Protein AF-A0AAV5U9V9-F1 (afdb_monomer_lite)

pLDDT: mean 75.86, std 13.91, range [39.09, 92.19]

Sequence (129 aa):
MNSTELSVGFQSIVVWANHISGAVLFAVNGLVCMLTVVDSDPRGRTYRKYLLNLQILSTLADMFACSCSPFLQFNCIIIYADEGITSVVGLTVALMVYLTLYTQMVVAYFFCIFFRRNIILPHGSGYIF

Structure (mmCIF, N/CA/C/O backbone):
data_AF-A0AAV5U9V9-F1
#
_entry.id   AF-A0AAV5U9V9-F1
#
loop_
_atom_site.group_PDB
_atom_site.id
_atom_site.type_symbol
_atom_site.label_atom_id
_atom_site.label_alt_id
_atom_site.label_comp_id
_atom_site.label_asym_id
_atom_site.label_entity_id
_atom_site.label_seq_id
_atom_site.pdbx_PDB_ins_code
_atom_site.Cartn_x
_atom_site.Cartn_y
_atom_site.Cartn_z
_atom_site.occupancy
_atom_site.B_iso_or_equiv
_atom_site.auth_seq_id
_atom_site.auth_comp_id
_atom_site.auth_asym_id
_atom_site.auth_atom_id
_atom_site.pdbx_PDB_model_num
ATOM 1 N N . MET A 1 1 ? 32.462 -7.255 -23.793 1.00 39.09 1 MET A N 1
ATOM 2 C CA . MET A 1 1 ? 31.507 -6.519 -22.940 1.00 39.09 1 MET A CA 1
ATOM 3 C C . MET A 1 1 ? 30.232 -7.337 -22.884 1.00 39.09 1 MET A C 1
ATOM 5 O O . MET A 1 1 ? 29.547 -7.413 -23.892 1.00 39.09 1 MET A O 1
ATOM 9 N N . ASN A 1 2 ? 29.970 -8.020 -21.767 1.00 45.53 2 ASN A N 1
ATOM 10 C CA . ASN A 1 2 ? 28.659 -8.625 -21.531 1.00 45.53 2 ASN A CA 1
ATOM 11 C C . ASN A 1 2 ? 27.705 -7.476 -21.217 1.00 45.53 2 ASN A C 1
ATOM 13 O O . ASN A 1 2 ? 27.879 -6.808 -20.200 1.00 45.53 2 ASN A O 1
ATOM 17 N N . SER A 1 3 ? 26.760 -7.214 -22.113 1.00 48.06 3 SER A N 1
ATOM 18 C CA . SER A 1 3 ? 25.680 -6.262 -21.886 1.00 48.06 3 SER A CA 1
ATOM 19 C C . SER A 1 3 ? 24.917 -6.690 -20.634 1.00 48.06 3 SER A C 1
ATOM 21 O O . SER A 1 3 ? 24.272 -7.736 -20.620 1.00 48.06 3 SER A O 1
ATOM 23 N N . THR A 1 4 ? 24.999 -5.893 -19.572 1.00 58.38 4 THR A N 1
ATOM 24 C CA . THR A 1 4 ? 24.226 -6.027 -18.326 1.00 58.38 4 THR A CA 1
ATOM 25 C C . THR A 1 4 ? 22.750 -5.663 -18.526 1.00 58.38 4 THR A C 1
ATOM 27 O O . THR A 1 4 ? 22.098 -5.152 -17.620 1.00 58.38 4 THR A O 1
ATOM 30 N N . GLU A 1 5 ? 22.218 -5.883 -19.727 1.00 60.28 5 GLU A N 1
ATOM 31 C CA . GLU A 1 5 ? 20.827 -5.614 -20.051 1.00 60.28 5 GLU A CA 1
ATOM 32 C C . GLU A 1 5 ? 19.976 -6.804 -19.612 1.00 60.28 5 GLU A C 1
ATOM 34 O O . GLU A 1 5 ? 20.220 -7.960 -19.966 1.00 60.28 5 GLU A O 1
ATOM 39 N N . LEU A 1 6 ? 18.979 -6.510 -18.782 1.00 64.94 6 LEU A N 1
ATOM 40 C CA . LEU A 1 6 ? 17.976 -7.468 -18.339 1.00 64.94 6 LEU A CA 1
ATOM 41 C C . LEU A 1 6 ? 17.240 -8.031 -19.566 1.00 64.94 6 LEU A C 1
ATOM 43 O O . LEU A 1 6 ? 16.852 -7.267 -20.449 1.00 64.94 6 LEU A O 1
ATOM 47 N N . SER A 1 7 ? 17.004 -9.346 -19.626 1.00 78.50 7 SER A N 1
ATOM 48 C CA . SER A 1 7 ? 16.314 -9.927 -20.784 1.00 78.50 7 SER A CA 1
ATOM 49 C C . SER A 1 7 ? 14.899 -9.349 -20.924 1.00 78.50 7 SER A C 1
ATOM 51 O O . SER A 1 7 ? 14.158 -9.229 -19.945 1.00 78.50 7 SER A O 1
ATOM 53 N N . VAL A 1 8 ? 14.504 -9.016 -22.157 1.00 77.44 8 VAL A N 1
ATOM 54 C CA . VAL A 1 8 ? 13.183 -8.433 -22.472 1.00 77.44 8 VAL A CA 1
ATOM 55 C C . VAL A 1 8 ? 12.042 -9.310 -21.937 1.00 77.44 8 VAL A C 1
ATOM 57 O O . VAL A 1 8 ? 11.043 -8.808 -21.422 1.00 77.44 8 VAL A O 1
ATOM 60 N N . GLY A 1 9 ? 12.220 -10.635 -21.982 1.00 80.56 9 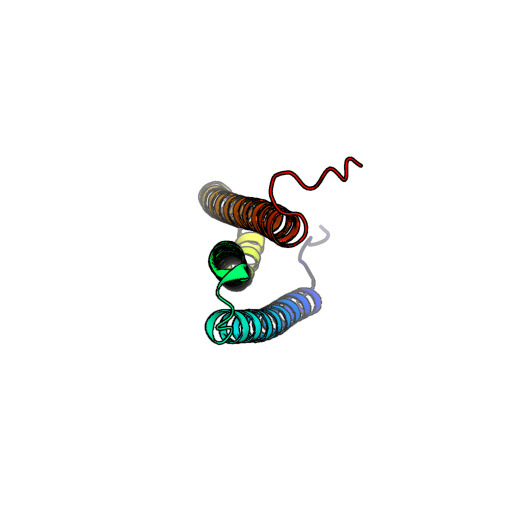GLY A N 1
ATOM 61 C CA . GLY A 1 9 ? 11.273 -11.590 -21.406 1.00 80.56 9 GLY A CA 1
ATOM 62 C C . GLY A 1 9 ? 11.123 -11.443 -19.889 1.00 80.56 9 GLY A C 1
ATOM 63 O O . GLY A 1 9 ? 10.003 -11.426 -19.387 1.00 80.56 9 GLY A O 1
ATOM 64 N N . PHE A 1 10 ? 12.227 -11.270 -19.156 1.00 78.31 10 PHE A N 1
ATOM 65 C CA . PHE A 1 10 ? 12.182 -11.070 -17.707 1.00 78.31 10 PHE A CA 1
ATOM 66 C C . PHE A 1 10 ? 11.521 -9.736 -17.333 1.00 78.31 10 PHE A C 1
ATOM 68 O O . PHE A 1 10 ? 10.673 -9.709 -16.444 1.00 78.31 10 PHE A O 1
ATOM 75 N N . GLN A 1 11 ? 11.834 -8.646 -18.042 1.00 76.75 11 GLN A N 1
ATOM 76 C CA . GLN A 1 11 ? 11.180 -7.349 -17.820 1.00 76.75 11 GLN A CA 1
ATOM 77 C C . GLN A 1 11 ? 9.665 -7.438 -18.017 1.00 76.75 11 GLN A C 1
ATOM 79 O O . GLN A 1 11 ? 8.906 -6.987 -17.161 1.00 76.75 11 GLN A O 1
ATOM 84 N N . SER A 1 12 ? 9.223 -8.079 -19.102 1.00 80.38 12 SER A N 1
ATOM 85 C CA . SER A 1 12 ? 7.799 -8.263 -19.389 1.00 80.38 12 SER A CA 1
ATOM 86 C C . SER A 1 12 ? 7.088 -9.050 -18.284 1.00 80.38 12 SER A C 1
ATOM 88 O O . SER A 1 12 ? 6.030 -8.628 -17.818 1.00 80.38 12 SER A O 1
ATOM 90 N N . ILE A 1 13 ? 7.695 -10.140 -17.799 1.00 83.00 13 ILE A N 1
ATOM 91 C CA . ILE A 1 13 ? 7.145 -10.935 -16.690 1.00 83.00 13 ILE A CA 1
ATOM 92 C C . ILE A 1 13 ? 7.003 -10.083 -15.427 1.00 83.00 13 ILE A C 1
ATOM 94 O O . ILE A 1 13 ? 5.965 -10.144 -14.774 1.00 83.00 13 ILE A O 1
ATOM 98 N N . VAL A 1 14 ? 8.006 -9.264 -15.096 1.00 79.69 14 VAL A N 1
ATOM 99 C CA . VAL A 1 14 ? 7.963 -8.391 -13.914 1.00 79.69 14 VAL A CA 1
ATOM 100 C C . VAL A 1 14 ? 6.851 -7.347 -14.032 1.00 79.69 14 VAL A C 1
ATOM 102 O O . VAL A 1 14 ? 6.108 -7.159 -13.073 1.00 79.69 14 VAL A O 1
ATOM 105 N N . VAL A 1 15 ? 6.682 -6.709 -15.196 1.00 81.62 15 VAL A N 1
ATOM 106 C CA . VAL A 1 15 ? 5.588 -5.742 -15.429 1.00 81.62 15 VAL A CA 1
ATOM 107 C C . VAL A 1 15 ? 4.225 -6.403 -15.247 1.00 81.62 15 VAL A C 1
ATOM 109 O O . VAL A 1 15 ? 3.379 -5.893 -14.513 1.00 81.62 15 VAL A O 1
ATOM 112 N N . TRP A 1 16 ? 4.017 -7.556 -15.885 1.00 82.25 16 TRP A N 1
ATOM 113 C CA . TRP A 1 16 ? 2.758 -8.290 -15.792 1.00 82.25 16 TRP A CA 1
ATOM 114 C C . TRP A 1 16 ? 2.471 -8.762 -14.371 1.00 82.25 16 TRP A C 1
ATOM 116 O O . TRP A 1 16 ? 1.353 -8.589 -13.888 1.00 82.25 16 TRP A O 1
ATOM 126 N N . ALA A 1 17 ? 3.478 -9.301 -13.680 1.00 82.94 17 ALA A N 1
ATOM 127 C CA . ALA A 1 17 ? 3.352 -9.708 -12.288 1.00 82.94 17 ALA A CA 1
ATOM 128 C C . ALA A 1 17 ? 2.932 -8.531 -11.401 1.00 82.94 17 ALA A C 1
ATOM 130 O O . ALA A 1 17 ? 2.040 -8.696 -10.574 1.00 82.94 17 ALA A O 1
ATOM 131 N N . ASN A 1 18 ? 3.515 -7.348 -11.614 1.00 81.94 18 ASN A N 1
ATOM 132 C CA . ASN A 1 18 ? 3.223 -6.157 -10.820 1.00 81.94 18 ASN A CA 1
ATOM 133 C C . ASN A 1 18 ? 1.822 -5.583 -11.102 1.00 81.94 18 ASN A C 1
ATOM 135 O O . ASN A 1 18 ? 1.125 -5.156 -10.187 1.00 81.94 18 ASN A O 1
ATOM 139 N N . HIS A 1 19 ? 1.364 -5.620 -12.357 1.00 82.81 19 HIS A N 1
ATOM 140 C CA . HIS A 1 19 ? -0.005 -5.221 -12.696 1.00 82.81 19 HIS A CA 1
ATOM 141 C C . HIS A 1 19 ? -1.053 -6.172 -12.116 1.00 82.81 19 HIS A C 1
ATOM 143 O O . HIS A 1 19 ? -2.063 -5.719 -11.578 1.00 82.81 19 HIS A O 1
ATOM 149 N N . ILE A 1 20 ? -0.821 -7.484 -12.216 1.00 85.62 20 ILE A N 1
ATOM 150 C CA . ILE A 1 20 ? -1.743 -8.493 -11.685 1.00 85.62 20 ILE A CA 1
ATOM 151 C C . ILE A 1 20 ? -1.777 -8.416 -10.157 1.00 85.62 20 ILE A C 1
ATOM 153 O O . ILE A 1 20 ? -2.863 -8.389 -9.580 1.00 85.62 20 ILE A O 1
ATOM 157 N N . SER A 1 21 ? -0.616 -8.338 -9.497 1.00 84.56 21 SER A N 1
ATOM 158 C CA . SER A 1 21 ? -0.548 -8.214 -8.039 1.00 84.56 21 SER A CA 1
ATOM 159 C C . SER A 1 21 ? -1.216 -6.926 -7.563 1.00 84.56 21 SER A C 1
ATOM 161 O O . SER A 1 21 ? -2.056 -6.987 -6.669 1.00 84.56 21 SER A O 1
ATOM 163 N N . GLY A 1 22 ? -0.935 -5.790 -8.207 1.00 83.44 22 GLY A N 1
ATOM 164 C CA . GLY A 1 22 ? -1.556 -4.508 -7.887 1.00 83.44 22 GLY A CA 1
ATOM 165 C C . GLY A 1 22 ? -3.078 -4.538 -8.033 1.00 83.44 22 GLY A C 1
ATOM 166 O O . GLY A 1 22 ? -3.789 -4.081 -7.142 1.00 83.44 22 GLY A O 1
ATOM 167 N N . ALA A 1 23 ? -3.602 -5.138 -9.108 1.00 84.44 23 ALA A N 1
ATOM 168 C CA . ALA A 1 23 ? -5.045 -5.269 -9.318 1.00 84.44 23 ALA A CA 1
ATOM 169 C C . ALA A 1 23 ? -5.719 -6.160 -8.258 1.00 84.44 23 ALA A C 1
ATOM 171 O O . ALA A 1 23 ? -6.785 -5.818 -7.742 1.00 84.44 23 ALA A O 1
ATOM 172 N N . VAL A 1 24 ? -5.091 -7.287 -7.909 1.00 87.94 24 VAL A N 1
ATOM 173 C CA . VAL A 1 24 ? -5.588 -8.205 -6.874 1.00 87.94 24 VAL A CA 1
ATOM 174 C C . VAL A 1 24 ? -5.579 -7.525 -5.504 1.00 87.94 24 VAL A C 1
ATOM 176 O O . VAL A 1 24 ? -6.585 -7.567 -4.797 1.00 87.94 24 VAL A O 1
ATOM 179 N N . LEU A 1 25 ? -4.478 -6.861 -5.141 1.00 86.88 25 LEU A N 1
ATOM 180 C CA . LEU A 1 25 ? -4.346 -6.143 -3.871 1.00 86.88 25 LEU A CA 1
ATOM 181 C C . LEU A 1 25 ? -5.342 -4.986 -3.772 1.00 86.88 25 LEU A C 1
ATOM 183 O O . LEU A 1 25 ? -6.001 -4.843 -2.745 1.00 86.88 25 LEU A O 1
ATOM 187 N N . PHE A 1 26 ? -5.544 -4.227 -4.852 1.00 87.12 26 PHE A N 1
ATOM 188 C CA . PHE A 1 26 ? -6.565 -3.181 -4.916 1.00 87.12 26 PHE A CA 1
ATOM 189 C C . PHE A 1 26 ? -7.972 -3.738 -4.657 1.00 87.12 26 PHE A C 1
ATOM 191 O O . PHE A 1 26 ? -8.725 -3.177 -3.859 1.00 87.12 26 PHE A O 1
ATOM 198 N N . ALA A 1 27 ? -8.326 -4.863 -5.287 1.00 89.31 27 ALA A N 1
ATOM 199 C CA . ALA A 1 27 ? -9.628 -5.497 -5.097 1.00 89.31 27 ALA A CA 1
ATOM 200 C C . ALA A 1 27 ? -9.825 -5.993 -3.654 1.00 89.31 27 ALA A C 1
ATOM 202 O O . ALA A 1 27 ? -10.876 -5.757 -3.055 1.00 89.31 27 ALA A O 1
ATOM 203 N N . VAL A 1 28 ? -8.808 -6.641 -3.077 1.00 89.00 28 VAL A N 1
ATOM 204 C CA . VAL A 1 28 ? -8.843 -7.128 -1.690 1.00 89.00 28 VAL A CA 1
ATOM 205 C C . VAL A 1 28 ? -8.940 -5.963 -0.704 1.00 89.00 28 VAL A C 1
ATOM 207 O O . VAL A 1 28 ? -9.834 -5.967 0.142 1.00 89.00 28 VAL A O 1
ATOM 210 N N . ASN A 1 29 ? -8.094 -4.939 -0.835 1.00 89.88 29 ASN A N 1
ATOM 211 C CA . ASN A 1 29 ? -8.114 -3.763 0.039 1.00 89.88 29 ASN A CA 1
ATOM 212 C C . ASN A 1 29 ? -9.444 -3.004 -0.079 1.00 89.88 29 ASN A C 1
ATOM 214 O O . ASN A 1 29 ? -10.012 -2.584 0.930 1.00 89.88 29 ASN A O 1
ATOM 218 N N . GLY A 1 30 ? -9.997 -2.894 -1.291 1.00 88.44 30 GLY A N 1
ATOM 219 C CA . GLY A 1 30 ? -11.323 -2.326 -1.533 1.00 88.44 30 GLY A CA 1
ATOM 220 C C . GLY A 1 30 ? -12.433 -3.103 -0.823 1.00 88.44 30 GLY A C 1
ATOM 221 O O . GLY A 1 30 ? -13.285 -2.505 -0.163 1.00 88.44 30 GLY A O 1
ATOM 222 N N . LEU A 1 31 ? -12.395 -4.436 -0.880 1.00 91.38 31 LEU A N 1
ATOM 223 C CA . LEU A 1 31 ? -13.346 -5.293 -0.173 1.00 91.38 31 LEU A CA 1
ATOM 224 C C . LEU A 1 31 ? -13.218 -5.148 1.350 1.00 91.38 31 LEU A C 1
ATOM 226 O O . LEU A 1 31 ? -14.231 -5.010 2.036 1.00 91.38 31 LEU A O 1
ATOM 230 N N . VAL A 1 32 ? -11.996 -5.104 1.889 1.00 89.62 32 VAL A N 1
ATOM 231 C CA . VAL A 1 32 ? -11.764 -4.881 3.327 1.00 89.62 32 VAL A CA 1
ATOM 232 C C . VAL A 1 32 ? -12.249 -3.493 3.757 1.00 89.62 32 VAL A C 1
ATOM 234 O O . VAL A 1 32 ? -12.880 -3.373 4.809 1.00 89.62 32 VAL A O 1
ATOM 237 N N . CYS A 1 33 ? -12.028 -2.454 2.948 1.00 90.69 33 CYS A N 1
ATOM 238 C CA . CYS A 1 33 ? -12.592 -1.120 3.169 1.00 90.69 33 CYS A CA 1
ATOM 239 C C . CYS A 1 33 ? -14.121 -1.164 3.247 1.00 90.69 33 CYS A C 1
ATOM 241 O O . CYS A 1 33 ? -14.692 -0.653 4.209 1.00 90.69 33 CYS A O 1
ATOM 243 N N . MET A 1 34 ? -14.782 -1.816 2.287 1.00 89.75 34 MET A N 1
ATOM 244 C CA . MET A 1 34 ? -16.241 -1.951 2.274 1.00 89.75 34 MET A CA 1
ATOM 245 C C . MET A 1 34 ? -16.754 -2.676 3.520 1.00 89.75 34 MET A C 1
ATOM 247 O O . MET A 1 34 ? -17.646 -2.167 4.196 1.00 89.75 34 MET A O 1
ATOM 251 N N . LEU A 1 35 ? -16.149 -3.810 3.884 1.00 89.25 35 LEU A N 1
ATOM 252 C CA . LEU A 1 35 ? -16.499 -4.540 5.108 1.00 89.25 35 LEU A CA 1
ATOM 253 C C . LEU A 1 35 ? -16.304 -3.679 6.365 1.00 89.25 35 LEU A C 1
ATOM 255 O O . LEU A 1 35 ? -17.143 -3.693 7.262 1.00 89.25 35 LEU A O 1
ATOM 259 N N . THR A 1 36 ? -15.231 -2.886 6.411 1.00 88.69 36 THR A N 1
ATOM 260 C CA . THR A 1 36 ? -14.933 -1.987 7.536 1.00 88.69 36 THR A CA 1
ATOM 261 C C . THR A 1 36 ? -15.954 -0.851 7.650 1.00 88.69 36 THR A C 1
ATOM 263 O O . THR A 1 36 ? -16.286 -0.437 8.759 1.00 88.69 36 THR A O 1
ATOM 266 N N . VAL A 1 37 ? -16.462 -0.334 6.528 1.00 89.31 37 VAL A N 1
ATOM 267 C CA . VAL A 1 37 ? -17.481 0.729 6.515 1.00 89.31 37 VAL A CA 1
ATOM 268 C C . VAL A 1 37 ? -18.869 0.187 6.863 1.00 89.31 37 VAL A C 1
ATOM 270 O O . VAL A 1 37 ? -19.615 0.861 7.572 1.00 89.31 37 VAL A O 1
ATOM 273 N N . VAL A 1 38 ? -19.211 -1.017 6.393 1.00 91.50 38 VAL A N 1
ATOM 274 C CA . VAL A 1 38 ? -20.514 -1.660 6.646 1.00 91.50 38 VAL A CA 1
ATOM 275 C C . VAL A 1 38 ? -20.647 -2.142 8.095 1.00 91.50 38 VAL A C 1
ATOM 277 O O . VAL A 1 38 ? -21.761 -2.210 8.614 1.00 91.50 38 VAL A O 1
ATOM 280 N N . ASP A 1 39 ? -19.540 -2.441 8.776 1.00 87.81 39 ASP A N 1
ATOM 281 C CA . ASP A 1 39 ? -19.571 -2.872 10.173 1.00 87.81 39 ASP A CA 1
ATOM 282 C C . ASP A 1 39 ? -20.100 -1.767 11.116 1.00 87.81 39 ASP A C 1
ATOM 284 O O . ASP A 1 39 ? -19.464 -0.735 11.376 1.00 87.81 39 ASP A O 1
ATOM 288 N N . SER A 1 40 ? -21.288 -2.016 11.672 1.00 85.06 40 SER A N 1
ATOM 289 C CA . SER A 1 40 ? -22.010 -1.110 12.561 1.00 85.06 40 SER A CA 1
ATOM 290 C C . SER A 1 40 ? -21.661 -1.265 14.045 1.00 85.06 40 SER A C 1
ATOM 292 O O . SER A 1 40 ? -22.188 -0.501 14.853 1.00 85.06 40 SER A O 1
ATOM 294 N N . ASP A 1 41 ? -20.792 -2.203 14.448 1.00 82.94 41 ASP A N 1
ATOM 295 C CA . ASP A 1 41 ? -20.519 -2.449 15.874 1.00 82.94 41 ASP A CA 1
ATOM 296 C C . ASP A 1 41 ? -19.884 -1.207 16.545 1.00 82.94 41 ASP A C 1
ATOM 298 O O . ASP A 1 41 ? -18.801 -0.773 16.139 1.00 82.94 41 ASP A O 1
ATOM 302 N N . PRO A 1 42 ? -20.492 -0.596 17.575 1.00 79.00 42 PRO A N 1
ATOM 303 C CA . PRO A 1 42 ? -19.922 0.576 18.235 1.00 79.00 42 PRO A CA 1
ATOM 304 C C . PRO A 1 42 ? -18.608 0.294 18.988 1.00 79.00 42 PRO A C 1
ATOM 306 O O . PRO A 1 42 ? -17.800 1.212 19.143 1.00 79.00 42 PRO A O 1
ATOM 309 N N . ARG A 1 43 ? -18.348 -0.950 19.422 1.00 78.44 43 ARG A N 1
ATOM 310 C CA . ARG A 1 43 ? -17.167 -1.322 20.232 1.00 78.44 43 ARG A CA 1
ATOM 311 C C . ARG A 1 43 ? -15.851 -1.216 19.456 1.00 78.44 43 ARG A C 1
ATOM 313 O O . ARG A 1 43 ? -14.800 -0.984 20.046 1.00 78.44 43 ARG A O 1
ATOM 320 N N . GLY A 1 44 ? -15.911 -1.336 18.129 1.00 80.81 44 GLY A N 1
ATOM 321 C CA . GLY A 1 44 ? -14.751 -1.338 17.234 1.00 80.81 44 GLY A CA 1
ATOM 322 C C . GLY A 1 44 ? -14.415 0.001 16.573 1.00 80.81 44 GLY A C 1
ATOM 323 O O . GLY A 1 44 ? -13.477 0.055 15.779 1.00 80.81 44 GLY A O 1
ATOM 324 N N . ARG A 1 45 ? -15.147 1.089 16.854 1.00 83.06 45 ARG A N 1
ATOM 325 C CA . ARG A 1 45 ? -15.114 2.312 16.023 1.00 83.06 45 ARG A CA 1
ATOM 326 C C . ARG A 1 45 ? -13.716 2.916 15.849 1.00 83.06 45 ARG A C 1
ATOM 328 O O . ARG A 1 45 ? -13.366 3.339 14.750 1.00 83.06 45 ARG A O 1
ATOM 335 N N . THR A 1 46 ? -12.919 2.964 16.915 1.00 83.56 46 THR A N 1
ATOM 336 C CA . THR A 1 46 ? -11.549 3.502 16.864 1.00 83.56 46 THR A CA 1
ATOM 337 C C . THR A 1 46 ? -10.625 2.583 16.068 1.00 83.56 46 THR A C 1
ATOM 339 O O . THR A 1 46 ? -9.941 3.055 15.167 1.00 83.56 46 THR A O 1
ATOM 342 N N . TYR A 1 47 ? -10.668 1.271 16.322 1.00 85.81 47 TYR A N 1
ATOM 343 C CA . TYR A 1 47 ? -9.913 0.272 15.559 1.00 85.81 47 TYR A CA 1
ATOM 344 C C . TYR A 1 47 ? -10.236 0.331 14.060 1.00 85.81 47 TYR A C 1
ATOM 346 O O . TYR A 1 47 ? -9.321 0.371 13.243 1.00 85.81 47 TYR A O 1
ATOM 354 N N . ARG A 1 48 ? -11.519 0.436 13.696 1.00 86.44 48 ARG A N 1
ATOM 355 C CA . ARG A 1 48 ? -11.954 0.526 12.296 1.00 86.44 48 ARG A CA 1
ATOM 356 C C . ARG A 1 48 ? -11.412 1.750 11.568 1.00 86.44 48 ARG A C 1
ATOM 358 O O . ARG A 1 48 ? -11.084 1.642 10.394 1.00 86.44 48 ARG A O 1
ATOM 365 N N . LYS A 1 49 ? -11.253 2.894 12.244 1.00 87.81 49 LYS A N 1
ATOM 366 C CA . LYS A 1 49 ? -10.607 4.075 11.643 1.00 87.81 49 LYS A CA 1
ATOM 367 C C . LYS A 1 49 ? -9.154 3.790 11.264 1.00 87.81 49 LYS A C 1
ATOM 369 O O . LYS A 1 49 ? -8.736 4.152 10.169 1.00 87.81 49 LYS A O 1
ATOM 374 N N . TYR A 1 50 ? -8.400 3.126 12.141 1.00 87.62 50 TYR A N 1
ATOM 375 C CA . TYR A 1 50 ? -7.016 2.742 11.848 1.00 87.62 50 TYR A CA 1
ATOM 376 C C . TYR A 1 50 ? -6.938 1.657 10.780 1.00 87.62 50 TYR A C 1
ATOM 378 O O . TYR A 1 50 ? -6.074 1.740 9.914 1.00 87.62 50 TYR A O 1
ATOM 386 N N . LEU A 1 51 ? -7.863 0.693 10.797 1.00 89.12 51 LEU A N 1
ATOM 387 C CA . LEU A 1 51 ? -7.949 -0.341 9.772 1.00 89.12 51 LEU A CA 1
ATOM 388 C C . LEU A 1 51 ? -8.235 0.275 8.400 1.00 89.12 51 LEU A C 1
ATOM 390 O O . LEU A 1 51 ? -7.529 -0.026 7.448 1.00 89.12 51 LEU A O 1
ATOM 394 N N . LEU A 1 52 ? -9.198 1.195 8.307 1.00 90.69 52 LEU A N 1
ATOM 395 C CA . LEU A 1 52 ? -9.498 1.923 7.074 1.00 90.69 52 LEU A CA 1
ATOM 396 C C . LEU A 1 52 ? -8.289 2.744 6.600 1.00 90.69 52 LEU A C 1
ATOM 398 O O . LEU A 1 52 ? -7.939 2.703 5.426 1.00 90.69 52 LEU A O 1
ATOM 402 N N . ASN A 1 53 ? -7.613 3.444 7.516 1.00 90.38 53 ASN A N 1
ATOM 403 C CA . ASN A 1 53 ? -6.400 4.195 7.194 1.00 90.38 53 ASN A CA 1
ATOM 404 C C . ASN A 1 53 ? -5.282 3.279 6.667 1.00 90.38 53 ASN A C 1
ATOM 406 O O . ASN A 1 53 ? -4.621 3.616 5.692 1.00 90.38 53 ASN A O 1
ATOM 410 N N . LEU A 1 54 ? -5.105 2.101 7.271 1.00 90.25 54 LEU A N 1
ATOM 411 C CA . LEU A 1 54 ? -4.153 1.091 6.811 1.00 90.25 54 LEU A CA 1
ATOM 412 C C . LEU A 1 54 ? -4.486 0.616 5.390 1.00 90.25 54 LEU A C 1
ATOM 414 O O . LEU A 1 54 ? -3.586 0.533 4.560 1.00 90.25 54 LEU A O 1
ATOM 418 N N . GLN A 1 55 ? -5.762 0.351 5.092 1.00 92.19 55 GLN A N 1
ATOM 419 C CA . GLN A 1 55 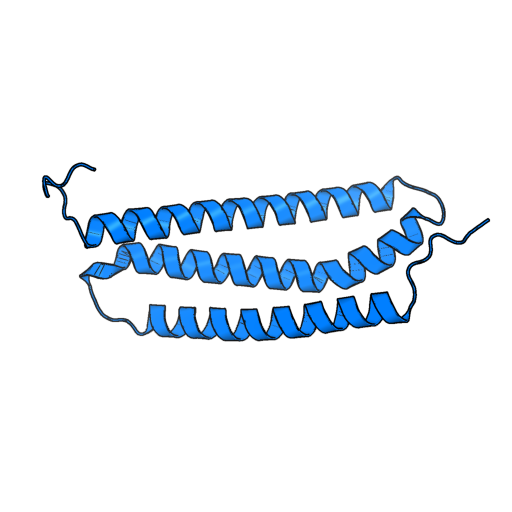? -6.192 -0.069 3.754 1.00 92.19 55 GLN A CA 1
ATOM 420 C C . GLN A 1 55 ? -5.980 1.027 2.701 1.00 92.19 55 GLN A C 1
ATOM 422 O O . GLN A 1 55 ? -5.506 0.742 1.601 1.00 92.19 55 GLN A O 1
ATOM 427 N N . ILE A 1 56 ? -6.273 2.289 3.034 1.00 88.88 56 ILE A N 1
ATOM 428 C CA . ILE A 1 56 ? -6.032 3.436 2.144 1.00 88.88 56 ILE A CA 1
ATOM 429 C C . ILE A 1 56 ? -4.535 3.593 1.865 1.00 88.88 56 ILE A C 1
ATOM 431 O O . ILE A 1 56 ? -4.141 3.710 0.707 1.00 88.88 56 ILE A O 1
ATOM 435 N N . LEU A 1 57 ? -3.697 3.557 2.907 1.00 89.50 57 LEU A N 1
ATOM 436 C CA . LEU A 1 57 ? -2.244 3.667 2.763 1.00 89.50 57 LEU A CA 1
ATOM 437 C C . LEU A 1 57 ? -1.658 2.506 1.955 1.00 89.50 57 LEU A C 1
ATOM 439 O O . LEU A 1 57 ? -0.818 2.748 1.094 1.00 89.50 57 LEU A O 1
ATOM 443 N N . SER A 1 58 ? -2.134 1.277 2.180 1.00 88.44 58 SER A N 1
ATOM 444 C CA . SER A 1 58 ? -1.734 0.114 1.380 1.00 88.44 58 SER A CA 1
ATOM 445 C C . SER A 1 58 ? -2.083 0.312 -0.088 1.00 88.44 58 SER A C 1
ATOM 447 O O . SER A 1 58 ? -1.229 0.158 -0.951 1.00 88.44 58 SER A O 1
ATOM 449 N N . THR A 1 59 ? -3.312 0.740 -0.371 1.00 89.00 59 THR A N 1
ATOM 450 C CA . THR A 1 59 ? -3.773 0.971 -1.744 1.00 89.00 59 THR A CA 1
ATOM 451 C C . THR A 1 59 ? -2.956 2.066 -2.431 1.00 89.00 59 THR A C 1
ATOM 453 O O . THR A 1 59 ? -2.585 1.929 -3.594 1.00 89.00 59 THR A O 1
ATOM 456 N N . LEU A 1 60 ? -2.631 3.145 -1.712 1.00 87.19 60 LEU A N 1
ATOM 457 C CA . LEU A 1 60 ? -1.799 4.225 -2.234 1.00 87.19 60 LEU A CA 1
ATOM 458 C C . LEU A 1 60 ? -0.365 3.755 -2.519 1.00 87.19 60 LEU A C 1
ATOM 460 O O . LEU A 1 60 ? 0.195 4.116 -3.553 1.00 87.19 60 LEU A O 1
ATOM 464 N N . ALA A 1 61 ? 0.215 2.941 -1.634 1.00 86.00 61 ALA A N 1
ATOM 465 C CA . ALA A 1 61 ? 1.538 2.356 -1.829 1.00 86.00 61 ALA A CA 1
ATOM 466 C C . ALA A 1 61 ? 1.567 1.418 -3.046 1.00 86.00 61 ALA A C 1
ATOM 468 O O . ALA A 1 61 ? 2.485 1.516 -3.859 1.00 86.00 61 ALA A O 1
ATOM 469 N N . ASP A 1 62 ? 0.534 0.592 -3.224 1.00 84.94 62 ASP A N 1
ATOM 470 C CA . ASP A 1 62 ? 0.395 -0.307 -4.374 1.00 84.94 62 ASP A CA 1
ATOM 471 C C . ASP A 1 62 ? 0.238 0.478 -5.689 1.00 84.94 62 ASP A C 1
ATOM 473 O O . ASP A 1 62 ? 0.913 0.187 -6.680 1.00 84.94 62 ASP A O 1
ATOM 477 N N . MET A 1 63 ? -0.590 1.531 -5.703 1.00 82.56 63 MET A N 1
ATOM 478 C CA . MET A 1 63 ? -0.746 2.424 -6.861 1.00 82.56 63 MET A CA 1
ATOM 479 C C . MET A 1 63 ? 0.553 3.159 -7.205 1.00 82.56 63 MET A C 1
ATOM 481 O O . MET A 1 63 ? 0.894 3.301 -8.385 1.00 82.56 63 MET A O 1
ATOM 485 N N . PHE A 1 64 ? 1.286 3.615 -6.186 1.00 82.88 64 PHE A N 1
ATOM 486 C CA . PHE A 1 64 ? 2.579 4.263 -6.362 1.00 82.88 64 PHE A CA 1
ATOM 487 C C . PHE A 1 64 ? 3.603 3.275 -6.929 1.00 82.88 64 PHE A C 1
ATOM 489 O O . PHE A 1 64 ? 4.254 3.583 -7.923 1.00 82.88 64 PHE A O 1
ATOM 496 N N . ALA A 1 65 ? 3.683 2.057 -6.389 1.00 78.31 65 ALA A N 1
ATOM 497 C CA . ALA A 1 65 ? 4.573 1.009 -6.883 1.00 78.31 65 ALA A CA 1
ATOM 498 C C . ALA A 1 65 ? 4.256 0.612 -8.335 1.00 78.31 65 ALA A C 1
ATOM 500 O O . ALA A 1 65 ? 5.172 0.491 -9.152 1.00 78.31 65 ALA A O 1
ATOM 501 N N . CYS A 1 66 ? 2.973 0.481 -8.689 1.00 77.62 66 CYS A N 1
ATOM 502 C CA . CYS A 1 66 ? 2.545 0.218 -10.065 1.00 77.62 66 CYS A CA 1
ATOM 503 C C . CYS A 1 66 ? 2.926 1.362 -11.016 1.00 77.62 66 CYS A C 1
ATOM 505 O O . CYS A 1 66 ? 3.430 1.103 -12.105 1.00 77.62 66 CYS A O 1
ATOM 507 N N . SER A 1 67 ? 2.743 2.620 -10.601 1.00 74.44 67 SER A N 1
ATOM 508 C CA . SER A 1 67 ? 3.076 3.800 -11.419 1.00 74.44 67 SER A CA 1
ATOM 509 C C . SER A 1 67 ? 4.587 4.015 -11.554 1.00 74.44 67 SER A C 1
ATOM 511 O O . SER A 1 67 ? 5.073 4.442 -12.600 1.00 74.44 67 SER A O 1
ATOM 513 N N . CYS A 1 68 ? 5.351 3.683 -10.512 1.00 70.88 68 CYS A N 1
ATOM 514 C CA . CYS A 1 68 ? 6.806 3.779 -10.512 1.00 70.88 68 CYS A CA 1
ATOM 515 C C . CYS A 1 68 ? 7.485 2.604 -11.221 1.00 70.88 68 CYS A C 1
ATOM 517 O O . CYS A 1 68 ? 8.631 2.750 -11.627 1.00 70.88 68 CYS A O 1
ATOM 519 N N . SER A 1 69 ? 6.817 1.464 -11.407 1.00 68.75 69 SER A N 1
ATOM 520 C CA . SER A 1 69 ? 7.368 0.291 -12.097 1.00 68.75 69 SER A CA 1
ATOM 521 C C . SER A 1 69 ? 7.855 0.576 -13.530 1.00 68.75 69 SER A C 1
ATOM 523 O O . SER A 1 69 ? 9.029 0.308 -13.802 1.00 68.75 69 SER A O 1
ATOM 525 N N . PRO A 1 70 ? 7.053 1.180 -14.432 1.00 62.88 70 PRO A N 1
ATOM 526 C CA . PRO A 1 70 ? 7.536 1.555 -15.761 1.00 62.88 70 PRO A CA 1
ATOM 527 C C . PRO A 1 70 ? 8.585 2.672 -15.692 1.00 62.88 70 PRO A C 1
ATOM 529 O O . PRO A 1 70 ? 9.541 2.657 -16.461 1.00 62.88 70 PRO A O 1
ATOM 532 N N . PHE A 1 71 ? 8.460 3.608 -14.742 1.00 63.94 71 PHE A N 1
ATOM 533 C CA . PHE A 1 71 ? 9.427 4.695 -14.559 1.00 63.94 71 PHE A CA 1
ATOM 534 C C . PHE A 1 71 ? 10.807 4.175 -14.131 1.00 63.94 71 PHE A C 1
ATOM 536 O O . PHE A 1 71 ? 11.819 4.610 -14.672 1.00 63.94 71 PHE A O 1
ATOM 543 N N . LEU A 1 72 ? 10.861 3.213 -13.208 1.00 62.44 72 LEU A N 1
ATOM 544 C CA . LEU A 1 72 ? 12.079 2.519 -12.790 1.00 62.44 72 LEU A CA 1
ATOM 545 C C . LEU A 1 72 ? 12.711 1.756 -13.951 1.00 62.44 72 LEU A C 1
ATOM 547 O O . LEU A 1 72 ? 13.918 1.830 -14.132 1.00 62.44 72 LEU A O 1
ATOM 551 N N . GLN A 1 73 ? 11.911 1.069 -14.768 1.00 63.75 73 GLN A N 1
ATOM 552 C CA . GLN A 1 73 ? 12.425 0.344 -15.932 1.00 63.75 73 GLN A CA 1
ATOM 553 C C . GLN A 1 73 ? 13.014 1.286 -16.986 1.00 63.75 73 GLN A C 1
ATOM 555 O O . GLN A 1 73 ? 14.107 1.030 -17.489 1.00 63.75 73 GLN A O 1
ATOM 560 N N . PHE A 1 74 ? 12.342 2.405 -17.263 1.00 57.97 74 PHE A N 1
ATOM 561 C CA . PHE A 1 74 ? 12.819 3.411 -18.213 1.00 57.97 74 PHE A CA 1
ATOM 562 C C . PHE A 1 74 ? 14.082 4.122 -17.707 1.00 57.97 74 PHE A C 1
ATOM 564 O O . PHE A 1 74 ? 15.041 4.303 -18.453 1.00 57.97 74 PHE A O 1
ATOM 571 N N . ASN A 1 75 ? 14.120 4.474 -16.418 1.00 59.06 75 ASN A N 1
ATOM 572 C CA . ASN A 1 75 ? 15.288 5.112 -15.817 1.00 59.06 75 ASN A CA 1
ATOM 573 C C . ASN A 1 75 ? 16.446 4.137 -15.615 1.00 59.06 75 ASN A C 1
ATOM 575 O O . ASN A 1 75 ? 17.576 4.571 -15.745 1.00 59.06 75 ASN A O 1
ATOM 579 N N . CYS A 1 76 ? 16.229 2.842 -15.361 1.00 58.50 76 CYS A N 1
ATOM 580 C CA . CYS A 1 76 ? 17.321 1.866 -15.334 1.00 58.50 76 CYS A CA 1
ATOM 581 C C . CYS A 1 76 ? 18.044 1.813 -16.685 1.00 58.50 76 CYS A C 1
ATOM 583 O O . CYS A 1 76 ? 19.267 1.849 -16.698 1.00 58.50 76 CYS A O 1
ATOM 585 N N . ILE A 1 77 ? 17.318 1.814 -17.808 1.00 57.34 77 ILE A N 1
ATOM 586 C CA . ILE A 1 77 ? 17.925 1.866 -19.151 1.00 57.34 77 ILE A CA 1
ATOM 587 C C . ILE A 1 77 ? 18.766 3.143 -19.322 1.00 57.34 77 ILE A C 1
ATOM 589 O O . ILE A 1 77 ? 19.892 3.073 -19.802 1.00 57.34 77 ILE A O 1
ATOM 593 N N . ILE A 1 78 ? 18.259 4.294 -18.866 1.00 52.06 78 ILE A N 1
ATOM 594 C CA . ILE A 1 78 ? 18.946 5.594 -18.979 1.00 52.06 78 ILE A CA 1
ATOM 595 C C . ILE A 1 78 ? 20.132 5.720 -18.002 1.00 52.06 78 ILE A C 1
ATOM 597 O O . ILE A 1 78 ? 21.178 6.233 -18.376 1.00 52.06 78 ILE A O 1
ATOM 601 N N . ILE A 1 79 ? 20.022 5.208 -16.772 1.00 51.22 79 ILE A N 1
ATOM 602 C CA . ILE A 1 79 ? 21.097 5.188 -15.760 1.00 51.22 79 ILE A CA 1
ATOM 603 C C . ILE A 1 79 ? 22.306 4.385 -16.262 1.00 51.22 79 ILE A C 1
ATOM 605 O O . ILE A 1 79 ? 23.440 4.725 -15.935 1.00 51.22 79 ILE A O 1
ATOM 609 N N . TYR A 1 80 ? 22.079 3.348 -17.072 1.00 52.38 80 TYR A N 1
ATOM 610 C CA . TYR A 1 80 ? 23.150 2.579 -17.710 1.00 52.38 80 TYR A CA 1
ATOM 611 C C . TYR A 1 80 ? 23.730 3.244 -18.976 1.00 52.38 80 TYR A C 1
ATOM 613 O O . TYR A 1 80 ? 24.775 2.796 -19.443 1.00 52.38 80 TYR A O 1
ATOM 621 N N . ALA A 1 81 ? 23.094 4.292 -19.519 1.00 53.47 81 ALA A N 1
ATOM 622 C CA . ALA A 1 81 ? 23.385 4.855 -20.843 1.00 53.47 81 ALA A CA 1
ATOM 623 C C . ALA A 1 81 ? 24.091 6.231 -20.857 1.00 53.47 81 ALA A C 1
ATOM 625 O O . ALA A 1 81 ? 24.300 6.751 -21.947 1.00 53.47 81 ALA A O 1
ATOM 626 N N . ASP A 1 82 ? 24.530 6.746 -19.698 1.00 54.50 82 ASP A N 1
ATOM 627 C CA . ASP A 1 82 ? 25.297 7.999 -19.491 1.00 54.50 82 ASP A CA 1
ATOM 628 C C . ASP A 1 82 ? 24.466 9.256 -19.097 1.00 54.50 82 ASP A C 1
ATOM 630 O O . ASP A 1 82 ? 23.313 9.419 -19.487 1.00 54.50 82 ASP A O 1
ATOM 634 N N . GLU A 1 83 ? 25.087 10.120 -18.273 1.00 49.34 83 GLU A N 1
ATOM 635 C CA . GLU A 1 83 ? 24.600 11.338 -17.566 1.00 49.34 83 GLU A CA 1
ATOM 636 C C . GLU A 1 83 ? 23.720 11.151 -16.294 1.00 49.34 83 GLU A C 1
ATOM 638 O O . GLU A 1 83 ? 22.521 11.429 -16.226 1.00 49.34 83 GLU A O 1
ATOM 643 N N . GLY A 1 84 ? 24.368 10.721 -15.203 1.00 55.12 84 GLY A N 1
ATOM 644 C CA . GLY A 1 84 ? 23.760 10.243 -13.951 1.00 55.12 84 GLY A CA 1
ATOM 645 C C . GLY A 1 84 ? 23.395 11.253 -12.847 1.00 55.12 84 GLY A C 1
ATOM 646 O O . GLY A 1 84 ? 23.557 10.913 -11.680 1.00 55.12 84 GLY A O 1
ATOM 647 N N . ILE A 1 85 ? 22.892 12.461 -13.138 1.00 52.38 85 ILE A N 1
ATOM 648 C CA . ILE A 1 85 ? 22.486 13.412 -12.066 1.00 52.38 85 ILE A CA 1
ATOM 649 C C . ILE A 1 85 ? 20.968 13.639 -12.004 1.00 52.38 85 ILE A C 1
ATOM 651 O O . ILE A 1 85 ? 20.385 13.625 -10.920 1.00 52.38 85 ILE A O 1
ATOM 655 N N . THR A 1 86 ? 20.282 13.783 -13.137 1.00 51.53 86 THR A N 1
ATOM 656 C CA . THR A 1 86 ? 18.829 14.043 -13.178 1.00 51.53 86 THR A CA 1
ATOM 657 C C . THR A 1 86 ? 17.985 12.791 -12.918 1.00 51.53 86 THR A C 1
ATOM 659 O O . THR A 1 86 ? 16.955 12.877 -12.245 1.00 51.53 86 THR A 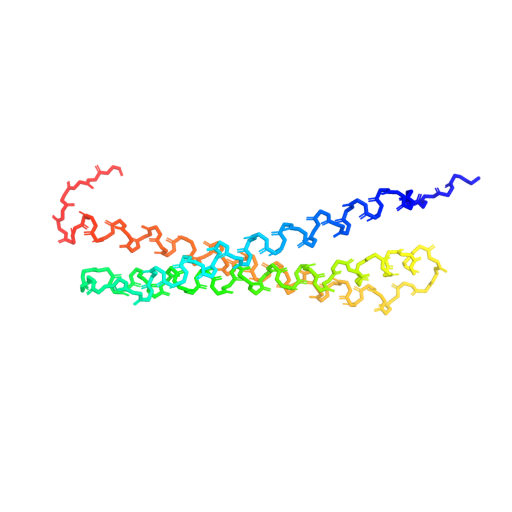O 1
ATOM 662 N N . SER A 1 87 ? 18.442 11.614 -13.355 1.00 56.62 87 SER A N 1
ATOM 663 C CA . SER A 1 87 ? 17.777 10.325 -13.091 1.00 56.62 87 SER A CA 1
ATOM 664 C C . SER A 1 87 ? 17.941 9.862 -11.635 1.00 56.62 87 SER A C 1
ATOM 666 O O . SER A 1 87 ? 17.012 9.303 -11.050 1.00 56.62 87 SER A O 1
ATOM 668 N N . VAL A 1 88 ? 19.082 10.168 -11.003 1.00 58.00 88 VAL A N 1
ATOM 669 C CA . VAL A 1 88 ? 19.367 9.819 -9.600 1.00 58.00 88 VAL A CA 1
ATOM 670 C C . VAL A 1 88 ? 18.482 10.605 -8.635 1.00 58.00 88 VAL A C 1
ATOM 672 O O . VAL A 1 88 ? 17.976 10.029 -7.671 1.00 58.00 88 VAL A O 1
ATOM 675 N N . VAL A 1 89 ? 18.231 11.892 -8.898 1.00 59.31 89 VAL A N 1
ATOM 676 C CA . VAL A 1 89 ? 17.339 12.711 -8.057 1.00 59.31 89 VAL A CA 1
ATOM 677 C C . VAL A 1 89 ? 15.898 12.199 -8.137 1.00 59.31 89 VAL A C 1
ATOM 679 O O . VAL A 1 89 ? 15.258 12.027 -7.100 1.00 59.31 89 VAL A O 1
ATOM 682 N N . GLY A 1 90 ? 15.407 11.862 -9.336 1.00 69.12 90 GLY A N 1
ATOM 683 C CA . GLY A 1 90 ? 14.067 11.290 -9.516 1.00 69.12 90 GLY A CA 1
ATOM 684 C C . GLY A 1 90 ? 13.898 9.930 -8.829 1.00 69.12 90 GLY A C 1
ATOM 685 O O . GLY A 1 90 ? 12.914 9.709 -8.121 1.00 69.12 90 GLY A O 1
ATOM 686 N N . LEU A 1 91 ? 14.889 9.045 -8.970 1.00 71.88 91 LEU A N 1
ATOM 687 C CA . LEU A 1 91 ? 14.902 7.734 -8.318 1.00 71.88 91 LEU A CA 1
ATOM 688 C C . LEU A 1 91 ? 14.953 7.848 -6.790 1.00 71.88 91 LEU A C 1
ATOM 690 O O . LEU A 1 91 ? 14.207 7.166 -6.090 1.00 71.88 91 LEU A O 1
ATOM 694 N N . THR A 1 92 ? 15.809 8.731 -6.273 1.00 74.94 92 THR A N 1
ATOM 695 C CA . THR A 1 92 ? 15.969 8.947 -4.829 1.00 74.94 92 THR A CA 1
ATOM 696 C C . THR A 1 92 ? 14.678 9.475 -4.215 1.00 74.94 92 THR A C 1
ATOM 698 O O . THR A 1 92 ? 14.238 8.966 -3.186 1.00 74.94 92 THR A O 1
ATOM 701 N N . VAL A 1 93 ? 14.026 10.450 -4.857 1.00 79.62 93 VAL A N 1
ATOM 702 C CA . VAL A 1 93 ? 12.741 10.988 -4.388 1.00 79.62 93 VAL A CA 1
ATOM 703 C C . VAL A 1 93 ? 11.657 9.911 -4.419 1.00 79.62 93 VAL A C 1
ATOM 705 O O . VAL A 1 93 ? 10.940 9.751 -3.433 1.00 79.62 93 VAL A O 1
ATOM 708 N N . ALA A 1 94 ? 11.566 9.124 -5.495 1.00 76.12 94 ALA A N 1
ATOM 709 C CA . ALA A 1 94 ? 10.599 8.031 -5.577 1.00 76.12 94 ALA A CA 1
ATOM 710 C C . ALA A 1 94 ? 10.814 6.985 -4.467 1.00 76.12 94 ALA A C 1
ATOM 712 O O . ALA A 1 94 ? 9.857 6.544 -3.830 1.00 76.12 94 ALA A O 1
ATOM 713 N N . LEU A 1 95 ? 12.072 6.641 -4.178 1.00 79.75 95 LEU A N 1
ATOM 714 C CA . LEU A 1 95 ? 12.431 5.703 -3.117 1.00 79.75 95 LEU A CA 1
ATOM 715 C C . LEU A 1 95 ? 12.123 6.267 -1.719 1.00 79.75 95 LEU A C 1
ATOM 717 O O . LEU A 1 95 ? 11.583 5.551 -0.879 1.00 79.75 95 LEU A O 1
ATOM 721 N N . MET A 1 96 ? 12.380 7.556 -1.479 1.00 84.81 96 MET A N 1
ATOM 722 C CA . MET A 1 96 ? 12.017 8.240 -0.229 1.00 84.81 96 MET A CA 1
ATOM 723 C C . MET A 1 96 ? 10.502 8.258 0.003 1.00 84.81 96 MET A C 1
ATOM 725 O O . MET A 1 96 ? 10.045 7.988 1.117 1.00 84.81 96 MET A O 1
ATOM 729 N N . VAL A 1 97 ? 9.713 8.536 -1.040 1.00 84.44 97 VAL A N 1
ATOM 730 C CA . VAL A 1 97 ? 8.245 8.488 -0.973 1.00 84.44 97 VAL A CA 1
ATOM 731 C C . VAL A 1 97 ? 7.779 7.067 -0.657 1.00 84.44 97 VAL A C 1
ATOM 733 O O . VAL A 1 97 ? 6.986 6.881 0.265 1.00 84.44 97 VAL A O 1
ATOM 736 N N . TYR A 1 98 ? 8.325 6.060 -1.344 1.00 82.12 98 TYR A N 1
ATOM 737 C CA . TYR A 1 98 ? 7.982 4.659 -1.099 1.00 82.12 98 TYR A CA 1
ATOM 738 C C . TYR A 1 98 ? 8.298 4.218 0.338 1.00 82.12 98 TYR A C 1
ATOM 740 O O . TYR A 1 98 ? 7.438 3.657 1.016 1.00 82.12 98 TYR A O 1
ATOM 748 N N . LEU A 1 99 ? 9.496 4.525 0.847 1.00 84.62 99 LEU A N 1
ATOM 749 C CA . LEU A 1 99 ? 9.891 4.202 2.224 1.00 84.62 99 LEU A CA 1
ATOM 750 C C . LEU A 1 99 ? 9.023 4.919 3.261 1.00 84.62 99 LEU A C 1
ATOM 752 O O . LEU A 1 99 ? 8.703 4.348 4.307 1.00 84.62 99 LEU A O 1
ATOM 756 N N . THR A 1 100 ? 8.613 6.153 2.969 1.00 87.62 100 THR A N 1
ATOM 757 C CA . THR A 1 100 ? 7.708 6.914 3.835 1.00 87.62 100 THR A CA 1
ATOM 758 C C . THR A 1 100 ? 6.333 6.250 3.892 1.00 87.62 100 THR A C 1
ATOM 760 O O . THR A 1 100 ? 5.830 5.999 4.988 1.00 87.62 100 THR A O 1
ATOM 763 N N . LEU A 1 101 ? 5.750 5.897 2.740 1.00 83.94 101 LEU A N 1
ATOM 764 C CA . LEU A 1 101 ? 4.471 5.180 2.666 1.00 83.94 101 LEU A CA 1
ATOM 765 C C . LEU A 1 101 ? 4.544 3.828 3.386 1.00 83.94 101 LEU A C 1
ATOM 767 O O . LEU A 1 101 ? 3.674 3.517 4.199 1.00 83.94 101 LEU A O 1
ATOM 771 N N . TYR A 1 102 ? 5.622 3.069 3.180 1.00 82.81 102 TYR A N 1
ATOM 772 C CA . TYR A 1 102 ? 5.843 1.797 3.865 1.00 82.81 102 TYR A CA 1
ATOM 773 C C . TYR A 1 102 ? 5.927 1.968 5.390 1.00 82.81 102 TYR A C 1
ATOM 775 O O . TYR A 1 102 ? 5.280 1.242 6.144 1.00 82.81 102 TYR A O 1
ATOM 783 N N . THR A 1 103 ? 6.661 2.976 5.866 1.00 87.69 103 THR A N 1
ATOM 784 C CA . THR A 1 103 ? 6.761 3.277 7.304 1.00 87.69 103 THR A CA 1
ATOM 785 C C . THR A 1 103 ? 5.394 3.636 7.890 1.00 87.69 103 THR A C 1
ATOM 787 O O . THR A 1 103 ? 5.031 3.146 8.961 1.00 87.69 103 THR A O 1
ATOM 790 N N . GLN A 1 104 ? 4.595 4.437 7.178 1.00 87.69 104 GLN A N 1
ATOM 791 C CA . GLN A 1 104 ? 3.232 4.776 7.593 1.00 87.69 104 GLN A CA 1
ATOM 792 C C . GLN A 1 104 ? 2.323 3.542 7.651 1.00 87.69 104 GLN A C 1
ATOM 794 O O . GLN A 1 104 ? 1.551 3.411 8.602 1.00 87.69 104 GLN A O 1
ATOM 799 N N . MET A 1 105 ? 2.442 2.612 6.697 1.00 86.62 105 MET A N 1
ATOM 800 C CA . MET A 1 105 ? 1.722 1.334 6.732 1.00 86.62 105 MET A CA 1
ATOM 801 C C . MET A 1 105 ? 2.097 0.507 7.965 1.00 86.62 105 MET A C 1
ATOM 803 O O . MET A 1 105 ? 1.211 0.039 8.679 1.00 86.62 105 MET A O 1
ATOM 807 N N . VAL A 1 106 ? 3.393 0.367 8.262 1.00 86.12 106 VAL A N 1
ATOM 808 C CA . VAL A 1 106 ? 3.875 -0.375 9.439 1.00 86.12 106 VAL A CA 1
ATOM 809 C C . VAL A 1 106 ? 3.335 0.245 10.730 1.00 86.12 106 VAL A C 1
ATOM 811 O O . VAL A 1 106 ? 2.803 -0.460 11.589 1.00 86.12 106 VAL A O 1
ATOM 814 N N . VAL A 1 107 ? 3.398 1.570 10.857 1.00 88.56 107 VAL A N 1
ATOM 815 C CA . VAL A 1 107 ? 2.869 2.294 12.021 1.00 88.56 107 VAL A CA 1
ATOM 816 C C . VAL A 1 107 ? 1.351 2.115 12.145 1.00 88.56 107 VAL A C 1
ATOM 818 O O . VAL A 1 107 ? 0.855 1.798 13.228 1.00 88.56 107 VAL A O 1
ATOM 821 N N . ALA A 1 108 ? 0.602 2.250 11.048 1.00 86.12 108 ALA A N 1
ATOM 822 C CA . ALA A 1 108 ? -0.844 2.028 11.031 1.00 86.12 108 ALA A CA 1
ATOM 823 C C . ALA A 1 108 ? -1.211 0.586 11.424 1.00 86.12 108 ALA A C 1
ATOM 825 O O . ALA A 1 108 ? -2.176 0.374 12.162 1.00 86.12 108 ALA A O 1
ATOM 826 N N . TYR A 1 109 ? -0.414 -0.400 11.007 1.00 86.50 109 TYR A N 1
ATOM 827 C CA . TYR A 1 109 ? -0.572 -1.799 11.397 1.00 86.50 109 TYR A CA 1
ATOM 828 C C . TYR A 1 109 ? -0.359 -2.008 12.902 1.00 86.50 109 TYR A C 1
ATOM 830 O O . TYR A 1 109 ? -1.193 -2.635 13.564 1.00 86.50 109 TYR A O 1
ATOM 838 N N . PHE A 1 110 ? 0.696 -1.425 13.480 1.00 86.88 110 PHE A N 1
ATOM 839 C CA . PHE A 1 110 ? 0.917 -1.477 14.928 1.00 86.88 110 PHE A CA 1
ATOM 840 C C . PHE A 1 110 ? -0.225 -0.825 15.711 1.00 86.88 110 PHE A C 1
ATOM 842 O O . PHE A 1 110 ? -0.689 -1.400 16.699 1.00 86.88 110 PHE A O 1
ATOM 849 N N . PHE A 1 111 ? -0.749 0.315 15.247 1.00 85.12 111 PHE A N 1
ATOM 850 C CA . PHE A 1 111 ? -1.936 0.922 15.851 1.00 85.12 111 PHE A CA 1
ATOM 851 C C . PHE A 1 111 ? -3.157 0.001 15.770 1.00 85.12 111 PHE A C 1
ATOM 853 O O . PHE A 1 111 ? -3.862 -0.162 16.766 1.00 85.12 111 PHE A O 1
ATOM 860 N N . CYS A 1 112 ? -3.385 -0.665 14.636 1.00 87.00 112 CYS A N 1
ATOM 861 C CA . CYS A 1 112 ? -4.464 -1.644 14.505 1.00 87.00 112 CYS A CA 1
ATOM 862 C C . CYS A 1 112 ? -4.348 -2.765 15.550 1.00 87.00 112 CYS A C 1
ATOM 864 O O . CYS A 1 112 ? -5.338 -3.088 16.208 1.00 87.00 112 CYS A O 1
ATOM 866 N N . ILE A 1 113 ? -3.152 -3.330 15.748 1.00 85.81 113 ILE A N 1
ATOM 867 C CA . ILE A 1 113 ? -2.917 -4.364 16.769 1.00 85.81 113 ILE A CA 1
ATOM 868 C C . ILE A 1 113 ? -3.165 -3.816 18.175 1.00 85.81 113 ILE A C 1
ATOM 870 O O . ILE A 1 113 ? -3.861 -4.458 18.965 1.00 85.81 113 ILE A O 1
ATOM 874 N N . PHE A 1 114 ? -2.617 -2.642 18.489 1.00 84.56 114 PHE A N 1
ATOM 875 C CA . PHE A 1 114 ? -2.737 -2.022 19.806 1.00 84.56 114 PHE A CA 1
ATOM 876 C C . PHE A 1 114 ? -4.203 -1.761 20.176 1.00 84.56 114 PHE A C 1
ATOM 878 O O . PHE A 1 114 ? -4.671 -2.196 21.228 1.00 84.56 114 PHE A O 1
ATOM 885 N N . PHE A 1 115 ? -4.966 -1.128 19.281 1.00 82.38 115 PHE A N 1
ATOM 886 C CA . PHE A 1 115 ? -6.380 -0.846 19.523 1.00 82.38 115 PHE A CA 1
ATOM 887 C C . PHE A 1 115 ? -7.240 -2.109 19.539 1.00 82.38 115 PHE A C 1
ATOM 889 O O . PHE A 1 115 ? -8.150 -2.197 20.359 1.00 82.38 115 PHE A O 1
ATOM 896 N N . ARG A 1 116 ? -6.935 -3.120 18.715 1.00 81.44 116 ARG A N 1
ATOM 897 C CA . ARG A 1 116 ? -7.628 -4.413 18.783 1.00 81.44 116 ARG A CA 1
ATOM 898 C C . ARG A 1 116 ? -7.400 -5.1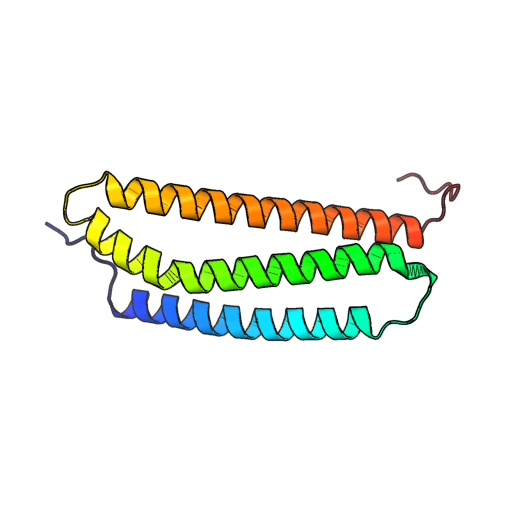03 20.129 1.00 81.44 116 ARG A C 1
ATOM 900 O O . ARG A 1 116 ? -8.353 -5.610 20.713 1.00 81.44 116 ARG A O 1
ATOM 907 N N . ARG A 1 117 ? -6.164 -5.098 20.641 1.00 77.88 117 ARG A N 1
ATOM 908 C CA . ARG A 1 117 ? -5.838 -5.676 21.956 1.00 77.88 117 ARG A CA 1
ATOM 909 C C . ARG A 1 117 ? -6.568 -4.964 23.093 1.00 77.88 117 ARG A C 1
ATOM 911 O O . ARG A 1 117 ? -7.136 -5.646 23.935 1.00 77.88 117 ARG A O 1
ATOM 918 N N . ASN A 1 118 ? -6.643 -3.635 23.066 1.00 68.25 118 ASN A N 1
ATOM 919 C CA . ASN A 1 118 ? -7.363 -2.855 24.081 1.00 68.25 118 ASN A CA 1
ATOM 920 C C . ASN A 1 118 ? -8.895 -3.020 24.027 1.00 68.25 118 ASN A C 1
ATOM 922 O O . ASN A 1 118 ? -9.567 -2.780 25.025 1.00 68.25 118 ASN A O 1
ATOM 926 N N . ILE A 1 119 ? -9.462 -3.425 22.884 1.00 65.81 119 ILE A N 1
ATOM 927 C CA . ILE A 1 119 ? -10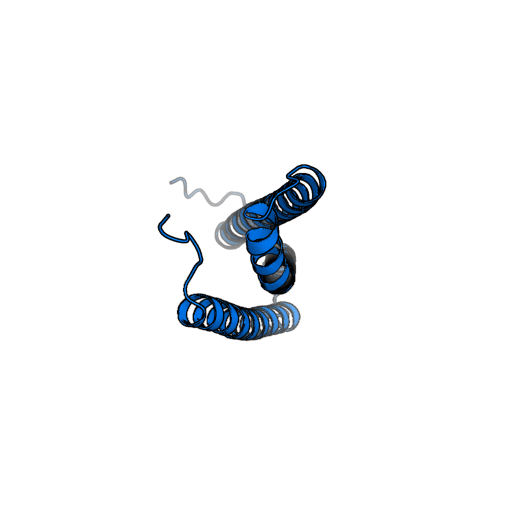.891 -3.776 22.784 1.00 65.81 119 ILE A CA 1
ATOM 928 C C . ILE A 1 119 ? -11.159 -5.162 23.391 1.00 65.81 119 ILE A C 1
ATOM 930 O O . ILE A 1 119 ? -12.195 -5.360 24.020 1.00 65.81 119 ILE A O 1
ATOM 934 N N . ILE A 1 120 ? -10.239 -6.120 23.214 1.00 62.19 120 ILE A N 1
ATOM 935 C CA . ILE A 1 120 ? -10.368 -7.485 23.757 1.00 62.19 120 ILE A CA 1
ATOM 936 C C . ILE A 1 120 ? -10.075 -7.513 25.268 1.00 62.19 120 ILE A C 1
ATOM 938 O O . ILE A 1 120 ? -10.708 -8.267 26.002 1.00 62.19 120 ILE A O 1
ATOM 942 N N . LEU A 1 121 ? -9.142 -6.681 25.736 1.00 59.94 121 LEU A N 1
ATOM 943 C CA . LEU A 1 121 ? -8.741 -6.557 27.136 1.00 59.94 121 LEU A CA 1
ATOM 944 C C . LEU A 1 121 ? -9.018 -5.118 27.601 1.00 59.94 121 LEU A C 1
ATOM 946 O O . LEU A 1 121 ? -8.174 -4.243 27.394 1.00 59.94 121 LEU A O 1
ATOM 950 N N . PRO A 1 122 ? -10.193 -4.838 28.192 1.00 59.31 122 PRO A N 1
ATOM 951 C CA . PRO A 1 122 ? -10.522 -3.495 28.660 1.00 59.31 122 PRO A CA 1
ATOM 952 C C . PRO A 1 122 ? -9.510 -3.007 29.709 1.00 59.31 122 PRO A C 1
ATOM 954 O O . PRO A 1 122 ? -8.905 -3.806 30.428 1.00 59.31 122 PRO A O 1
ATOM 957 N N . HIS A 1 123 ? -9.323 -1.686 29.815 1.00 52.47 123 HIS A N 1
ATOM 958 C CA . HIS A 1 123 ? -8.472 -1.076 30.846 1.00 52.47 123 HIS A CA 1
ATOM 959 C C . HIS A 1 123 ? -8.833 -1.610 32.242 1.00 52.47 123 HIS A C 1
ATOM 961 O O . HIS A 1 123 ? -9.977 -1.495 32.673 1.00 52.47 123 HIS A O 1
ATOM 967 N N . GLY A 1 124 ? -7.853 -2.210 32.928 1.00 58.94 124 GLY A N 1
ATOM 968 C CA . GLY A 1 124 ? -8.037 -2.877 34.226 1.00 58.94 124 GLY A CA 1
ATOM 969 C C . GLY A 1 124 ? -8.146 -4.407 34.162 1.00 58.94 124 GLY A C 1
ATOM 970 O O . GLY A 1 124 ? -8.195 -5.059 35.200 1.00 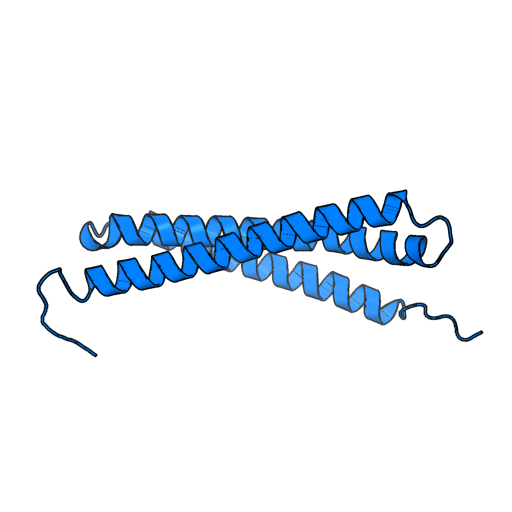58.94 124 GLY A O 1
ATOM 971 N N . SER A 1 125 ? -8.141 -4.998 32.968 1.00 52.19 125 SER A N 1
ATOM 972 C CA . SER A 1 125 ? -8.061 -6.446 32.779 1.00 52.19 125 SER A CA 1
ATOM 973 C C . SER A 1 125 ? -6.648 -6.934 33.127 1.00 52.19 125 SER A C 1
ATOM 975 O O . SER A 1 125 ? -5.728 -6.789 32.327 1.00 52.19 125 SER A O 1
ATOM 977 N N . GLY A 1 126 ? -6.464 -7.464 34.340 1.00 56.28 126 GLY A N 1
ATOM 978 C CA . GLY A 1 126 ? -5.181 -7.864 34.942 1.00 56.28 126 GLY A CA 1
ATOM 979 C C . GLY A 1 126 ? -4.447 -9.047 34.291 1.00 56.28 126 GLY A C 1
ATOM 980 O O . GLY A 1 126 ? -3.783 -9.805 34.991 1.00 56.28 126 GLY A O 1
ATOM 981 N N . TYR A 1 127 ? -4.550 -9.226 32.975 1.00 51.19 127 TYR A N 1
ATOM 982 C CA . TYR A 1 127 ? -3.758 -10.207 32.239 1.00 51.19 127 TYR A CA 1
ATOM 983 C C . TYR A 1 127 ? -2.466 -9.547 31.751 1.00 51.19 127 TYR A C 1
ATOM 985 O O . TYR A 1 127 ? -2.434 -8.884 30.715 1.00 51.19 127 TYR A O 1
ATOM 993 N N . ILE A 1 128 ? -1.416 -9.712 32.553 1.00 49.72 128 ILE A N 1
ATOM 994 C CA . ILE A 1 128 ? -0.026 -9.382 32.227 1.00 49.72 128 ILE A CA 1
ATOM 995 C C . ILE A 1 128 ? 0.575 -10.617 31.541 1.00 49.72 128 ILE A C 1
ATOM 997 O O . ILE A 1 128 ? 0.518 -11.708 32.109 1.00 49.72 128 ILE A O 1
ATOM 1001 N N . PHE A 1 129 ? 1.125 -10.446 30.337 1.00 45.84 129 PHE A N 1
ATOM 1002 C CA . PHE A 1 129 ? 2.091 -11.374 29.739 1.00 45.84 129 PHE A CA 1
ATOM 1003 C C . PHE A 1 129 ? 3.435 -10.664 29.640 1.00 45.84 129 PHE A C 1
ATOM 1005 O O . PHE A 1 129 ? 3.426 -9.493 29.192 1.00 45.84 129 PHE A O 1
#

Organism: NCBI:txid358040

Radius of gyration: 20.48 Å; chains: 1; bounding box: 54×26×58 Å

Secondary structure (DSSP, 8-state):
----PPPHHHHHHHHHHHHHHHHHHHHHHHHHHHHHHH---GGGHHHHHHHHHHHHHHHHHHHHHHHHHHHHHHHHHHHTSS--SHHHHHHHHHHHHHHHHHHHHHHHHHHHHHHHHHHHS-TT-----

InterPro domains:
  IPR019429 7TM GPCR, serpentine chemoreceptor class i (Sri) [PF10327] (16-120)
  IPR053220 Nematode receptor-like serpentine class H [PTHR22941] (1-125)

Foldseek 3Di:
DPPPDDDPVVLVVVLVVLVVVLVVLLVVLVVQLVVLVPDPDPLCVVLSVLSNVLSVLSNVLSVLCNVCSVVVVVLVVVCVVDDPDPSVVVVVVSVVVNVVSVVSNVVSVVVSVVSVVCSVQPPPNPDDD